Protein AF-A0AAV2HKK8-F1 (afdb_monomer_lite)

pLDDT: mean 92.87, std 6.78, range [52.94, 97.56]

Sequence (64 aa):
SHCPPTTTTFNHKLLFYSPIKAGDVSWNWETFLVGKHGRVIKRAGPTIDPASLAVDIETELTRV

InterPro domains:
  IPR000889 Glutathione peroxidase [PS51355] (1-64)
  IPR036249 Thioredoxin-like superfamily [SSF52833] (12-61)

Foldseek 3Di:
DDAQAPAQDDDPVPDPDDDDGSRDQRDPQFDFDAAPVRDTDDTDHNPDDPVVCVVVVVVRVPDD

Organism: Lymnaea stagnalis (NCBI:txid6523)

Secondary structure (DSSP, 8-state):
-PPPPS-S---TTT---SS--TTS--STT-EEEE-TTS-EEEEE-TTS-GGGGHHHHHHHHS--

Radius of gyration: 13.79 Å; chains: 1; bounding box: 30×21×34 Å

Structure (mmCIF, N/CA/C/O backbone):
data_AF-A0AAV2HKK8-F1
#
_entry.id   AF-A0AAV2HKK8-F1
#
loop_
_atom_site.group_PDB
_atom_site.id
_atom_site.type_symbol
_atom_site.label_atom_id
_atom_site.label_alt_id
_atom_site.label_comp_id
_atom_site.label_asym_id
_atom_site.label_entity_id
_atom_site.label_seq_id
_atom_site.pdbx_PDB_ins_code
_atom_site.Cartn_x
_atom_site.Cartn_y
_atom_site.Cartn_z
_atom_site.occupancy
_atom_site.B_iso_or_equiv
_atom_site.auth_seq_id
_atom_site.auth_comp_id
_atom_site.auth_asym_id
_atom_site.auth_atom_id
_atom_site.pdbx_PDB_model_num
ATOM 1 N N . SER A 1 1 ? -15.750 5.812 -7.616 1.00 52.94 1 SER A N 1
ATOM 2 C CA . SER A 1 1 ? -14.362 6.273 -7.433 1.00 52.94 1 SER A CA 1
ATOM 3 C C . SER A 1 1 ? -13.472 5.048 -7.328 1.00 52.94 1 SER A C 1
ATOM 5 O O . SER A 1 1 ? -13.661 4.257 -6.415 1.00 52.94 1 SER A O 1
ATOM 7 N N . HIS A 1 2 ? -12.606 4.831 -8.317 1.00 69.81 2 HIS A N 1
ATOM 8 C CA . HIS A 1 2 ? -11.576 3.788 -8.286 1.00 69.81 2 HIS A CA 1
ATOM 9 C C . HIS A 1 2 ? -10.275 4.433 -7.802 1.00 69.81 2 HIS A C 1
ATOM 11 O O . HIS A 1 2 ? -9.932 5.511 -8.289 1.00 69.81 2 HIS A O 1
ATOM 17 N N . CYS A 1 3 ? -9.572 3.812 -6.852 1.00 83.50 3 CYS A N 1
ATOM 18 C CA . CYS A 1 3 ? -8.220 4.243 -6.498 1.00 83.50 3 CYS A CA 1
ATOM 19 C C . CYS A 1 3 ? -7.313 4.062 -7.726 1.00 83.50 3 CYS A C 1
ATOM 21 O O . CYS A 1 3 ? -7.336 2.979 -8.322 1.00 83.50 3 CYS A O 1
ATOM 23 N N . PRO A 1 4 ? -6.549 5.091 -8.131 1.00 89.75 4 PRO A N 1
ATOM 24 C CA . PRO A 1 4 ? -5.668 4.970 -9.282 1.00 89.75 4 PRO A CA 1
ATOM 25 C C . PRO A 1 4 ? -4.582 3.908 -9.023 1.00 89.75 4 PRO A C 1
ATOM 27 O O . PRO A 1 4 ? -4.225 3.669 -7.865 1.00 89.75 4 PRO A O 1
ATOM 30 N N . PRO A 1 5 ? -4.058 3.254 -10.074 1.00 92.62 5 PRO A N 1
ATOM 31 C CA . PRO A 1 5 ? -2.907 2.360 -9.962 1.00 92.62 5 PRO A CA 1
ATOM 32 C C . PRO A 1 5 ? -1.683 3.071 -9.377 1.00 92.62 5 PRO A C 1
ATOM 34 O O . PRO A 1 5 ? -1.500 4.270 -9.587 1.00 92.62 5 PRO A O 1
ATOM 37 N N . THR A 1 6 ? -0.822 2.329 -8.677 1.00 93.69 6 THR A N 1
ATOM 38 C CA . THR A 1 6 ? 0.425 2.873 -8.100 1.00 93.69 6 THR A CA 1
ATOM 39 C C . THR A 1 6 ? 1.496 3.136 -9.162 1.00 93.69 6 THR A C 1
ATOM 41 O O . THR A 1 6 ? 2.351 3.998 -8.984 1.00 93.69 6 THR A O 1
ATOM 44 N N . THR A 1 7 ? 1.414 2.430 -10.290 1.00 93.12 7 THR A N 1
ATOM 45 C CA . THR A 1 7 ? 2.149 2.676 -11.534 1.00 93.12 7 THR A CA 1
ATOM 46 C C . THR A 1 7 ? 1.299 2.193 -12.704 1.00 93.12 7 THR A C 1
ATOM 48 O O . THR A 1 7 ? 0.470 1.298 -12.549 1.00 93.12 7 THR A O 1
ATOM 51 N N . THR A 1 8 ? 1.512 2.769 -13.881 1.00 92.50 8 THR A N 1
ATOM 52 C CA . THR A 1 8 ? 0.909 2.315 -15.143 1.00 92.50 8 THR A CA 1
ATOM 53 C C . THR A 1 8 ? 1.943 1.725 -16.102 1.00 92.50 8 THR A C 1
ATOM 55 O O . THR A 1 8 ? 1.576 1.213 -17.159 1.00 92.50 8 THR A O 1
ATOM 58 N N . THR A 1 9 ? 3.226 1.771 -15.734 1.00 91.19 9 THR A N 1
ATOM 59 C CA . THR A 1 9 ? 4.340 1.310 -16.564 1.00 91.19 9 THR A CA 1
ATOM 60 C C . THR A 1 9 ? 4.894 0.009 -16.007 1.00 91.19 9 THR A C 1
ATOM 62 O O . THR A 1 9 ? 5.299 -0.060 -14.847 1.00 91.19 9 THR A O 1
ATOM 65 N N . PHE A 1 10 ? 4.953 -1.006 -16.865 1.00 92.81 10 PHE A N 1
ATOM 66 C CA . PHE A 1 10 ? 5.364 -2.362 -16.524 1.00 92.81 10 PHE A CA 1
ATOM 67 C C . PHE A 1 10 ? 6.466 -2.833 -17.474 1.00 92.81 10 PHE A C 1
ATOM 69 O O . PHE A 1 10 ? 6.424 -2.565 -18.675 1.00 92.81 10 PHE A O 1
ATOM 76 N N . ASN A 1 11 ? 7.458 -3.561 -16.956 1.00 90.56 11 ASN A N 1
ATOM 77 C CA . ASN A 1 11 ? 8.487 -4.171 -17.795 1.00 90.56 11 ASN A CA 1
ATOM 78 C C . ASN A 1 11 ? 8.063 -5.586 -18.203 1.00 90.56 11 ASN A C 1
ATOM 80 O O . ASN A 1 11 ? 8.227 -6.535 -17.442 1.00 90.56 11 ASN A O 1
ATOM 84 N N . HIS A 1 12 ? 7.579 -5.734 -19.436 1.00 89.19 12 HIS A N 1
ATOM 85 C CA . HIS A 1 12 ? 7.035 -6.994 -19.953 1.00 89.19 12 HIS A CA 1
ATOM 86 C C . HIS A 1 12 ? 8.055 -8.147 -19.974 1.00 89.19 12 HIS A C 1
ATOM 88 O O . HIS A 1 12 ? 7.660 -9.303 -20.047 1.00 89.19 12 HIS A O 1
ATOM 94 N N . LYS A 1 13 ? 9.365 -7.860 -19.909 1.00 92.19 13 LYS A N 1
ATOM 95 C CA . LYS A 1 13 ? 10.416 -8.893 -19.878 1.00 92.19 13 LYS A CA 1
ATOM 96 C C . LYS A 1 13 ? 10.645 -9.488 -18.488 1.00 92.19 13 LYS A C 1
ATOM 98 O O . LYS A 1 13 ? 11.265 -10.538 -18.383 1.00 92.19 13 LYS A O 1
ATOM 103 N N . LEU A 1 14 ? 10.204 -8.794 -17.439 1.00 91.12 14 LEU A N 1
ATOM 104 C CA . LEU A 1 14 ? 10.407 -9.185 -16.039 1.00 91.12 14 LEU A CA 1
ATOM 105 C C . LEU A 1 14 ? 9.130 -9.730 -15.387 1.00 91.12 14 LEU A C 1
ATOM 107 O O . LEU A 1 14 ? 9.162 -10.136 -14.229 1.00 91.12 14 LEU A O 1
ATOM 111 N N . LEU A 1 15 ? 8.007 -9.710 -16.109 1.00 93.25 15 LEU A N 1
ATOM 112 C CA . LEU A 1 15 ? 6.705 -10.134 -15.610 1.00 93.25 15 LEU A CA 1
ATOM 113 C C . LEU A 1 15 ? 6.301 -11.445 -16.271 1.00 93.25 15 LEU A C 1
ATOM 115 O O . LEU A 1 15 ? 6.319 -11.579 -17.491 1.00 93.25 15 LEU A O 1
ATOM 119 N N . PHE A 1 16 ? 5.916 -12.410 -15.445 1.00 95.00 16 PHE A N 1
ATOM 120 C CA . PHE A 1 16 ? 5.629 -13.781 -15.864 1.00 95.00 16 PHE A CA 1
ATOM 121 C C . PHE A 1 16 ? 4.122 -14.024 -16.051 1.00 95.00 16 PHE A C 1
ATOM 123 O O . PHE A 1 16 ? 3.616 -15.087 -15.704 1.00 95.00 16 PHE A O 1
ATOM 130 N N . TYR A 1 17 ? 3.387 -13.026 -16.556 1.00 94.62 17 TYR A N 1
ATOM 131 C CA . TYR A 1 17 ? 1.939 -13.108 -16.777 1.00 94.62 17 TYR A CA 1
ATOM 132 C C . TYR A 1 17 ? 1.491 -12.311 -18.014 1.00 94.62 17 TYR A C 1
ATOM 134 O O . TYR A 1 17 ? 2.205 -11.442 -18.511 1.00 94.62 17 TYR A O 1
ATOM 142 N N . SER A 1 18 ? 0.297 -12.628 -18.526 1.00 94.81 18 SER A N 1
ATOM 143 C CA . SER A 1 18 ? -0.331 -11.967 -19.677 1.00 94.81 18 SER A CA 1
ATOM 144 C C . SER A 1 18 ? -1.863 -12.103 -19.596 1.00 94.81 18 SER A C 1
ATOM 146 O O . SER A 1 18 ? -2.335 -13.145 -19.135 1.00 94.81 18 SER A O 1
ATOM 148 N N . PRO A 1 19 ? -2.657 -11.112 -20.051 1.00 94.38 19 PRO A N 1
ATOM 149 C CA . PRO A 1 19 ? -2.233 -9.815 -20.583 1.00 94.38 19 PRO A CA 1
ATOM 150 C C . PRO A 1 19 ? -1.824 -8.838 -19.474 1.00 94.38 19 PRO A C 1
ATOM 152 O O . PRO A 1 19 ? -2.341 -8.916 -18.365 1.00 94.38 19 PRO A O 1
ATOM 155 N N . ILE A 1 20 ? -0.945 -7.892 -19.809 1.00 94.19 20 ILE A N 1
ATOM 156 C CA . ILE A 1 20 ? -0.553 -6.792 -18.917 1.00 94.19 20 ILE A CA 1
ATOM 157 C C . ILE A 1 20 ? -1.503 -5.609 -19.132 1.00 94.19 20 ILE A C 1
ATOM 159 O O . ILE A 1 20 ? -1.753 -5.195 -20.268 1.00 94.19 20 ILE A O 1
ATOM 163 N N . LYS A 1 21 ? -2.042 -5.067 -18.043 1.00 93.38 21 LYS A N 1
ATOM 164 C CA . LYS A 1 21 ? -2.995 -3.957 -17.997 1.00 93.38 21 LYS A CA 1
ATOM 165 C C . LYS A 1 21 ? -2.504 -2.886 -17.027 1.00 93.38 21 LYS A C 1
ATOM 167 O O . LYS A 1 21 ? -1.902 -3.169 -16.001 1.00 93.38 21 LYS A O 1
ATOM 172 N N . ALA A 1 22 ? -2.876 -1.635 -17.294 1.00 91.62 22 ALA A N 1
ATOM 173 C CA . ALA A 1 22 ? -2.503 -0.498 -16.448 1.00 91.62 22 ALA A CA 1
ATOM 174 C C . ALA A 1 22 ? -2.980 -0.614 -14.984 1.00 91.62 22 ALA A C 1
ATOM 176 O O . ALA A 1 22 ? -2.455 0.077 -14.120 1.00 91.62 22 ALA A O 1
ATOM 177 N N . GLY A 1 23 ? -3.992 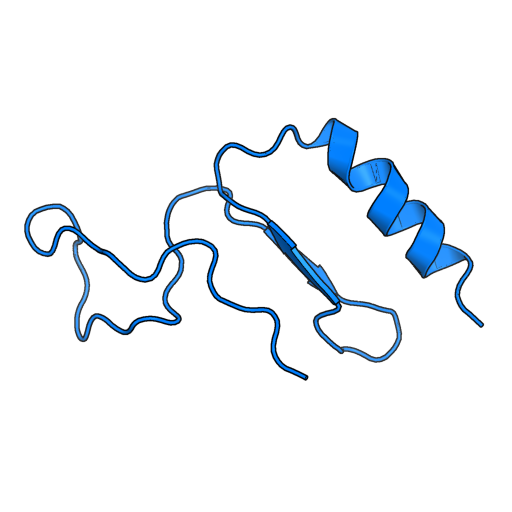-1.445 -14.708 1.00 92.12 23 GLY A N 1
ATOM 178 C CA . GLY A 1 23 ? -4.539 -1.661 -13.368 1.00 92.12 23 GLY A CA 1
ATOM 179 C C . GLY A 1 23 ? -3.872 -2.775 -12.562 1.00 92.12 23 GLY A C 1
ATOM 180 O O . GLY A 1 23 ? -4.246 -2.941 -11.398 1.00 92.12 23 GLY A O 1
ATOM 181 N N . ASP A 1 24 ? -2.934 -3.517 -13.151 1.00 94.50 24 ASP A N 1
ATOM 182 C CA . ASP A 1 24 ? -2.347 -4.708 -12.538 1.00 94.50 24 ASP A CA 1
ATOM 183 C C . ASP A 1 24 ? -1.550 -4.384 -11.274 1.00 94.50 24 ASP A C 1
ATOM 185 O O . ASP A 1 24 ? -1.187 -3.234 -11.011 1.00 94.50 24 ASP A O 1
ATOM 189 N N . VAL A 1 25 ? -1.321 -5.412 -10.457 1.00 94.62 25 VAL A N 1
ATOM 190 C CA . VAL A 1 25 ? -0.495 -5.291 -9.256 1.00 94.62 25 VAL A CA 1
ATOM 191 C C . VAL A 1 25 ? 0.957 -5.063 -9.669 1.00 94.62 25 VAL A C 1
ATOM 193 O O . VAL A 1 25 ? 1.516 -5.820 -10.462 1.00 94.62 25 VAL A O 1
ATOM 196 N N . SER A 1 26 ? 1.552 -3.993 -9.151 1.00 93.88 26 SER A N 1
ATOM 197 C CA . SER A 1 26 ? 2.851 -3.484 -9.581 1.00 93.88 26 SER A CA 1
ATOM 198 C C . SER A 1 26 ? 4.014 -4.322 -9.078 1.00 93.88 26 SER A C 1
ATOM 200 O O . SER A 1 26 ? 4.964 -4.564 -9.824 1.00 93.88 26 SER A O 1
ATOM 202 N N . TRP A 1 27 ? 3.938 -4.789 -7.832 1.00 94.81 27 TRP A N 1
ATOM 203 C CA . TRP A 1 27 ? 4.928 -5.678 -7.240 1.00 94.81 27 TRP A CA 1
ATOM 204 C C . TRP A 1 27 ? 4.405 -6.340 -5.962 1.00 94.81 27 TRP A C 1
ATOM 206 O O . TRP A 1 27 ? 3.310 -6.049 -5.478 1.00 94.81 27 TRP A O 1
ATOM 216 N N . ASN A 1 28 ? 5.233 -7.212 -5.388 1.00 95.19 28 ASN A N 1
ATOM 217 C CA . ASN A 1 28 ? 5.028 -7.756 -4.052 1.00 95.19 28 ASN A CA 1
ATOM 218 C C . ASN A 1 28 ? 4.834 -6.623 -3.033 1.00 95.19 28 ASN A C 1
ATOM 220 O O . ASN A 1 28 ? 5.554 -5.627 -3.087 1.00 95.19 28 ASN A O 1
ATOM 224 N N . TRP A 1 29 ? 3.898 -6.822 -2.100 1.00 96.81 29 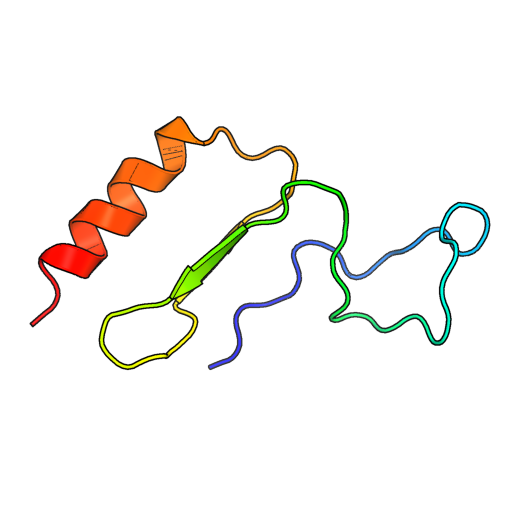TRP A N 1
ATOM 225 C CA . TRP A 1 29 ? 3.516 -5.878 -1.036 1.00 96.81 29 TRP A CA 1
ATOM 226 C C . TRP A 1 29 ? 2.723 -4.637 -1.463 1.00 96.81 29 TRP A C 1
ATOM 228 O O . TRP A 1 29 ? 2.455 -3.770 -0.630 1.00 96.81 29 TRP A O 1
ATOM 238 N N . GLU A 1 30 ? 2.254 -4.552 -2.711 1.00 97.38 30 GLU A N 1
ATOM 239 C CA . GLU A 1 30 ? 1.198 -3.586 -3.020 1.00 97.38 30 GLU A CA 1
ATOM 240 C C . GLU A 1 30 ? -0.052 -3.888 -2.177 1.00 97.38 30 GLU A C 1
ATOM 242 O O . GLU A 1 30 ? -0.533 -5.021 -2.130 1.00 97.38 30 GLU A O 1
ATOM 247 N N . THR A 1 31 ? -0.563 -2.873 -1.483 1.00 96.38 31 THR A N 1
ATOM 248 C CA . THR A 1 31 ? -1.558 -3.055 -0.419 1.00 96.38 31 THR A CA 1
ATOM 249 C C . THR A 1 31 ? -2.843 -2.299 -0.739 1.00 96.38 31 THR A C 1
ATOM 251 O O . THR A 1 31 ? -2.815 -1.150 -1.182 1.00 96.38 31 THR A O 1
ATOM 254 N N . PHE A 1 32 ? -3.987 -2.931 -0.481 1.00 96.62 32 PHE A N 1
ATOM 255 C CA . PHE A 1 32 ? -5.310 -2.331 -0.637 1.00 96.62 32 PHE A CA 1
ATOM 256 C C . PHE A 1 32 ? -5.974 -2.205 0.728 1.00 96.62 32 PHE A C 1
ATOM 258 O O . PHE A 1 32 ? -6.149 -3.201 1.427 1.00 96.62 32 PHE A O 1
ATOM 265 N N . LEU A 1 33 ? -6.384 -0.990 1.083 1.00 96.06 33 LEU A N 1
ATOM 266 C CA . LEU A 1 33 ? -7.217 -0.765 2.254 1.00 96.06 33 LEU A CA 1
ATOM 267 C C . LEU A 1 33 ? -8.686 -0.794 1.821 1.00 96.06 33 LEU A C 1
ATOM 269 O O . LEU A 1 33 ? -9.095 -0.060 0.913 1.00 96.06 33 LEU A O 1
ATOM 273 N N . VAL A 1 34 ? -9.468 -1.655 2.468 1.00 95.19 34 VAL A N 1
ATOM 274 C CA . VAL A 1 34 ? -10.899 -1.845 2.210 1.00 95.19 34 VAL A CA 1
ATOM 275 C C . VAL A 1 34 ? -11.676 -1.389 3.439 1.00 95.19 34 VAL A C 1
ATOM 277 O O . VAL A 1 34 ? -11.439 -1.877 4.540 1.00 95.19 34 VAL A O 1
ATOM 280 N N . GLY A 1 35 ? -12.595 -0.443 3.251 1.00 93.31 35 GLY A N 1
ATOM 281 C CA . GLY A 1 35 ? -13.426 0.080 4.335 1.00 93.31 35 GLY A CA 1
ATOM 282 C C . GLY A 1 35 ? -14.579 -0.859 4.707 1.00 93.31 35 GLY A C 1
ATOM 283 O O . GLY A 1 35 ? -14.918 -1.781 3.961 1.00 93.31 35 GLY A O 1
ATOM 284 N N . LYS A 1 36 ? -15.263 -0.570 5.823 1.00 93.50 36 LYS A N 1
ATOM 285 C CA . LYS A 1 36 ? -16.359 -1.392 6.388 1.00 93.50 36 LYS A CA 1
ATOM 286 C C . LYS A 1 36 ? -17.531 -1.687 5.435 1.00 93.50 36 LYS A C 1
ATOM 288 O O . LYS A 1 36 ? -18.264 -2.647 5.630 1.00 93.50 36 LYS A O 1
ATOM 293 N N . HIS A 1 37 ? -17.702 -0.877 4.390 1.00 92.00 37 HIS A N 1
ATOM 294 C CA . HIS A 1 37 ? -18.725 -1.060 3.354 1.00 92.00 37 HIS A CA 1
ATOM 295 C C . HIS A 1 37 ? -18.233 -1.867 2.139 1.00 92.00 37 HIS A C 1
ATOM 297 O O . HIS A 1 37 ? -18.864 -1.835 1.085 1.00 92.00 37 HIS A O 1
ATOM 303 N N . GLY A 1 38 ? -17.074 -2.527 2.239 1.00 92.19 38 GLY A N 1
ATOM 304 C CA . GLY A 1 38 ? -16.500 -3.342 1.164 1.00 92.19 38 GLY A CA 1
ATOM 305 C C . GLY A 1 38 ? -15.922 -2.538 -0.004 1.00 92.19 38 GLY A C 1
ATOM 306 O O . GLY A 1 38 ? -15.634 -3.099 -1.059 1.00 92.19 38 GLY A O 1
ATOM 307 N N . ARG A 1 39 ? -15.755 -1.219 0.148 1.00 92.06 39 ARG A N 1
ATOM 308 C CA . ARG A 1 39 ? -15.187 -0.348 -0.891 1.00 92.06 39 ARG A CA 1
ATOM 309 C C . ARG A 1 39 ? -13.691 -0.162 -0.668 1.00 92.06 39 ARG A C 1
ATOM 311 O O . ARG A 1 39 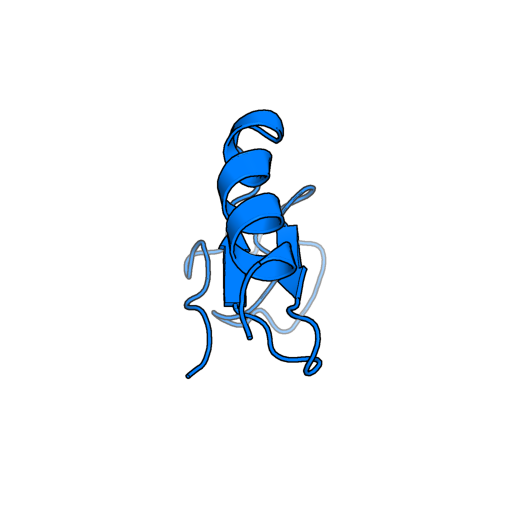? -13.265 0.102 0.454 1.00 92.06 39 ARG A O 1
ATOM 318 N N . VAL A 1 40 ? -12.913 -0.239 -1.747 1.00 94.00 40 VAL A N 1
ATOM 319 C CA . VAL A 1 40 ? -11.495 0.144 -1.729 1.00 94.00 40 VAL A CA 1
ATOM 320 C C . VAL A 1 40 ? -11.402 1.651 -1.521 1.00 94.00 40 VAL A C 1
ATOM 322 O O . VAL A 1 40 ? -12.040 2.425 -2.238 1.00 94.00 40 VAL A O 1
ATOM 325 N N . ILE A 1 41 ? -10.613 2.045 -0.533 1.00 93.69 41 ILE A N 1
ATOM 326 C CA . ILE A 1 41 ? -10.455 3.437 -0.099 1.00 93.69 41 ILE A CA 1
ATOM 327 C C . ILE A 1 41 ? -9.034 3.951 -0.313 1.00 93.69 41 ILE A C 1
ATOM 329 O O . ILE A 1 41 ? -8.846 5.137 -0.579 1.00 93.69 41 ILE A O 1
ATOM 333 N N . LYS A 1 42 ? -8.043 3.053 -0.283 1.00 94.19 42 LYS A N 1
ATOM 334 C CA . LYS A 1 42 ? -6.650 3.363 -0.594 1.00 94.19 42 LYS A CA 1
ATOM 335 C C . LYS A 1 42 ? -5.989 2.192 -1.308 1.00 94.19 42 LYS A C 1
ATOM 337 O O . LYS A 1 42 ? -6.273 1.030 -1.019 1.00 94.19 42 LYS A O 1
ATOM 342 N N . ARG A 1 43 ? -5.082 2.526 -2.222 1.00 96.69 43 ARG A N 1
ATOM 343 C CA . ARG A 1 43 ? -4.151 1.609 -2.881 1.00 96.69 43 ARG A CA 1
ATOM 344 C C . ARG A 1 43 ? -2.746 2.160 -2.646 1.00 96.69 43 ARG A C 1
ATOM 346 O O . ARG A 1 43 ? -2.469 3.287 -3.050 1.00 96.69 43 ARG A O 1
ATOM 353 N N . ALA A 1 44 ? -1.908 1.420 -1.931 1.00 95.94 44 ALA A N 1
ATOM 354 C CA . ALA A 1 44 ? -0.574 1.846 -1.525 1.00 95.94 44 ALA A CA 1
ATOM 355 C C . ALA A 1 44 ? 0.493 1.044 -2.272 1.00 95.94 44 ALA A C 1
ATOM 357 O O . ALA A 1 44 ? 0.354 -0.166 -2.447 1.00 95.94 44 ALA A O 1
ATOM 358 N N . GLY A 1 45 ? 1.540 1.738 -2.722 1.00 96.19 45 GLY A N 1
ATOM 359 C CA . GLY A 1 45 ? 2.633 1.143 -3.487 1.00 96.19 45 GLY A CA 1
ATOM 360 C C . GLY A 1 45 ? 3.471 0.152 -2.675 1.00 96.19 45 GLY A C 1
ATOM 361 O O . GLY A 1 45 ? 3.457 0.192 -1.448 1.00 96.19 45 GLY A O 1
ATOM 362 N N . PRO A 1 46 ? 4.250 -0.702 -3.353 1.00 96.31 46 PRO A N 1
ATOM 363 C CA . PRO A 1 46 ? 4.992 -1.798 -2.725 1.00 96.31 46 PRO A CA 1
ATOM 364 C C . PRO A 1 46 ? 6.125 -1.348 -1.790 1.00 96.31 4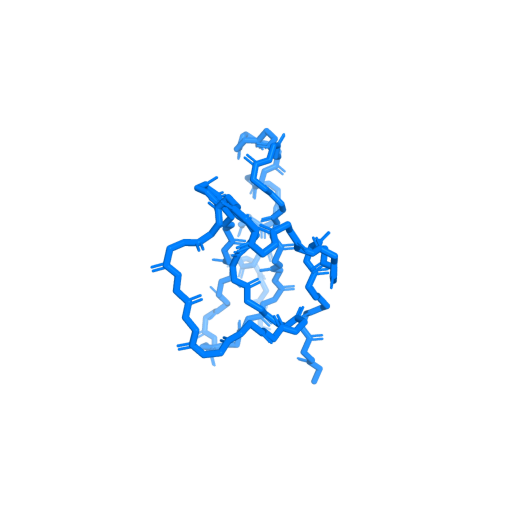6 PRO A C 1
ATOM 366 O O . PRO A 1 46 ? 6.592 -2.127 -0.968 1.00 96.31 46 PRO A O 1
ATOM 369 N N . THR A 1 47 ? 6.591 -0.103 -1.919 1.00 96.56 47 THR A N 1
ATOM 370 C CA . THR A 1 47 ? 7.674 0.474 -1.104 1.00 96.56 47 THR A CA 1
ATOM 371 C C . THR A 1 47 ? 7.161 1.377 0.017 1.00 96.56 47 THR A C 1
ATOM 373 O O . THR A 1 47 ? 7.950 2.110 0.612 1.00 96.56 47 THR A O 1
ATOM 376 N N . ILE A 1 48 ? 5.846 1.405 0.259 1.00 95.81 48 ILE A N 1
ATOM 377 C CA . ILE A 1 48 ? 5.264 2.174 1.362 1.00 95.81 48 ILE A CA 1
ATOM 378 C C . ILE A 1 48 ? 5.789 1.623 2.694 1.00 95.81 48 ILE A C 1
ATOM 380 O O . ILE A 1 48 ? 5.900 0.409 2.859 1.00 95.81 48 ILE A O 1
ATOM 384 N N . ASP A 1 49 ? 6.088 2.499 3.653 1.00 97.19 49 ASP A N 1
ATOM 385 C CA . ASP A 1 49 ? 6.310 2.066 5.033 1.00 97.19 49 ASP A CA 1
ATOM 386 C C . ASP A 1 49 ? 4.977 1.551 5.609 1.00 97.19 49 ASP A C 1
ATOM 388 O O . ASP A 1 49 ? 4.025 2.338 5.697 1.00 97.19 49 ASP A O 1
ATOM 392 N N . PRO A 1 50 ? 4.865 0.272 6.018 1.00 96.00 50 PRO A N 1
ATOM 393 C CA . PRO A 1 50 ? 3.624 -0.261 6.570 1.00 96.00 50 PRO A CA 1
ATOM 394 C C . PRO A 1 50 ? 3.137 0.494 7.810 1.00 96.00 50 PRO A C 1
ATOM 396 O O . PRO A 1 50 ? 1.928 0.633 7.990 1.00 96.00 50 PRO A O 1
ATOM 399 N N . ALA A 1 51 ? 4.043 1.025 8.640 1.00 97.56 51 ALA A N 1
ATOM 400 C CA . ALA A 1 51 ? 3.658 1.781 9.832 1.00 97.56 51 ALA A CA 1
ATOM 401 C C . ALA 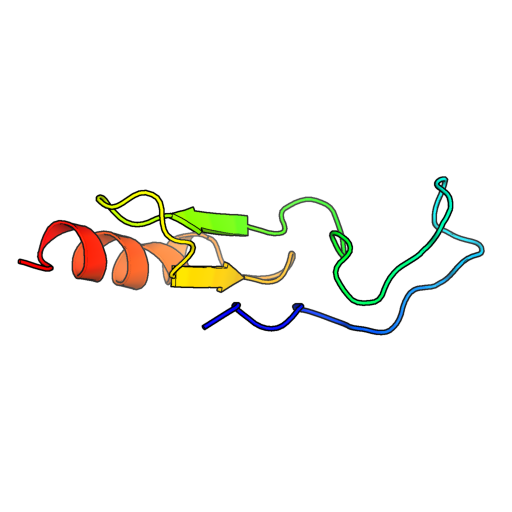A 1 51 ? 2.909 3.072 9.466 1.00 97.56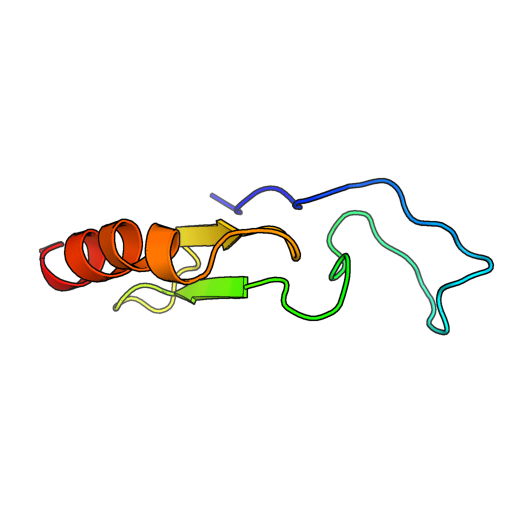 51 ALA A C 1
ATOM 403 O O . ALA A 1 51 ? 1.977 3.472 10.163 1.00 97.56 51 ALA A O 1
ATOM 404 N N . SER A 1 52 ? 3.241 3.676 8.321 1.00 96.81 52 SER A N 1
ATOM 405 C CA . SER A 1 52 ? 2.545 4.863 7.820 1.00 96.81 52 SER A CA 1
ATOM 406 C C . SER A 1 52 ? 1.083 4.605 7.432 1.00 96.81 52 SER A C 1
ATOM 408 O O . SER A 1 52 ? 0.316 5.558 7.360 1.00 96.81 52 SER A O 1
ATOM 410 N N . LEU A 1 53 ? 0.668 3.347 7.223 1.00 96.00 53 LEU A N 1
ATOM 411 C CA . LEU A 1 53 ? -0.725 2.996 6.913 1.00 96.00 53 LEU A CA 1
ATOM 412 C C . LEU A 1 53 ? -1.628 2.952 8.153 1.00 96.00 53 LEU A C 1
ATOM 414 O O . LEU A 1 53 ? -2.851 2.931 8.009 1.00 96.00 53 LEU A O 1
ATOM 418 N N . ALA A 1 54 ? -1.058 2.953 9.365 1.00 97.31 54 ALA A N 1
ATOM 419 C CA . ALA A 1 54 ? -1.831 2.910 10.607 1.00 97.31 54 ALA A CA 1
ATOM 420 C C . ALA A 1 54 ? -2.830 4.075 10.700 1.00 97.31 54 ALA A C 1
ATOM 422 O O . ALA A 1 54 ? -3.990 3.860 11.044 1.00 97.31 54 ALA A O 1
ATOM 423 N N . VAL A 1 55 ? -2.422 5.279 10.280 1.00 96.75 55 VAL A N 1
ATOM 424 C CA . VAL A 1 55 ? -3.297 6.464 10.274 1.00 96.75 55 VAL A CA 1
ATOM 425 C C . VAL A 1 55 ? -4.505 6.296 9.350 1.00 96.75 55 VAL A C 1
ATOM 427 O O . VAL A 1 55 ? -5.611 6.716 9.694 1.00 96.75 55 VAL A O 1
ATOM 430 N N . ASP A 1 56 ? -4.330 5.651 8.191 1.00 95.31 56 ASP A N 1
ATOM 431 C CA . ASP A 1 56 ? -5.442 5.384 7.277 1.00 95.31 56 ASP A CA 1
ATOM 432 C C . ASP A 1 56 ? -6.406 4.360 7.892 1.00 95.31 56 ASP A C 1
ATOM 434 O O . ASP A 1 56 ? -7.620 4.506 7.775 1.00 95.31 56 ASP A O 1
ATOM 438 N N . ILE A 1 57 ? -5.880 3.345 8.585 1.00 96.50 57 ILE A N 1
ATOM 439 C CA . ILE A 1 57 ? -6.687 2.320 9.260 1.00 96.50 57 ILE A CA 1
ATOM 440 C C . ILE A 1 57 ? -7.510 2.945 10.394 1.00 96.50 57 ILE A C 1
ATOM 442 O O . ILE A 1 57 ? -8.723 2.749 10.452 1.00 96.50 57 ILE A O 1
ATOM 446 N N . GLU A 1 58 ? -6.885 3.730 11.270 1.00 97.38 58 GLU A N 1
ATOM 447 C CA . GLU A 1 58 ? -7.552 4.400 12.397 1.00 97.38 58 GLU A CA 1
ATOM 448 C C . GLU A 1 58 ? -8.638 5.379 11.930 1.00 97.38 58 GLU A C 1
ATOM 450 O O . GLU A 1 58 ? -9.738 5.430 12.494 1.00 97.38 58 GLU A O 1
ATOM 455 N N . THR A 1 59 ? -8.369 6.105 10.842 1.00 95.56 59 THR A N 1
ATOM 456 C CA . THR A 1 59 ? -9.349 7.000 10.208 1.00 95.56 59 THR A CA 1
ATOM 457 C C . THR A 1 59 ? -10.598 6.236 9.761 1.00 95.56 59 THR A C 1
ATOM 459 O O . THR A 1 59 ? -11.719 6.728 9.868 1.00 95.56 59 THR A O 1
ATOM 462 N N . GLU A 1 60 ? -10.436 5.008 9.282 1.00 95.00 60 GLU A N 1
ATOM 463 C CA . GLU A 1 60 ? -11.538 4.217 8.730 1.00 95.00 60 GLU A CA 1
ATOM 464 C C . GLU A 1 60 ? -12.312 3.447 9.790 1.00 95.00 60 GLU A C 1
ATOM 466 O O . GLU A 1 60 ? -13.513 3.229 9.631 1.00 95.00 60 GLU A O 1
ATOM 471 N N . LEU A 1 61 ? -11.664 3.108 10.905 1.00 95.31 61 LEU A N 1
ATOM 472 C CA . LEU A 1 61 ? -12.335 2.571 12.088 1.00 95.31 61 LEU A CA 1
ATOM 473 C C . LEU A 1 61 ? -13.298 3.587 12.718 1.00 95.31 61 LEU A C 1
ATOM 475 O O . LEU A 1 61 ? -14.320 3.197 13.277 1.00 95.31 61 LEU A O 1
ATOM 479 N N . THR A 1 62 ? -12.993 4.883 12.613 1.00 95.25 62 THR A N 1
ATOM 480 C CA . THR A 1 62 ? -13.803 5.967 13.198 1.00 95.25 62 THR A CA 1
ATOM 481 C C . THR A 1 62 ? -14.812 6.582 12.223 1.00 95.25 62 THR A C 1
ATOM 483 O O . THR A 1 62 ? -15.665 7.371 12.633 1.00 95.25 62 THR A O 1
ATOM 486 N N . ARG A 1 63 ? -14.769 6.207 10.938 1.00 88.25 63 ARG A N 1
ATOM 487 C CA . ARG A 1 63 ? -15.703 6.683 9.909 1.00 88.25 63 ARG A CA 1
ATOM 488 C C . ARG A 1 63 ? -17.117 6.153 10.193 1.00 88.25 63 ARG A C 1
ATOM 490 O O . ARG A 1 63 ? -17.330 4.939 10.178 1.00 88.25 63 ARG A O 1
ATOM 497 N N . VAL A 1 64 ? -18.080 7.050 10.434 1.00 75.31 64 VAL A N 1
ATOM 498 C CA . VAL A 1 64 ? -19.509 6.737 10.688 1.00 75.31 64 VAL A CA 1
ATOM 499 C C . VAL A 1 64 ? -20.238 6.388 9.400 1.00 75.31 64 VAL A C 1
ATOM 501 O O . VAL A 1 64 ? -20.043 7.101 8.394 1.00 75.31 64 VAL A O 1
#